Protein AF-A0A9D3TE21-F1 (afdb_monomer_lite)

InterPro domains:
  IPR040681 Cilia- and flagella-associated protein HOATZ-like [PF17664] (9-102)
  IPR040681 Cilia- and flagella-associated protein HOATZ-like [PTHR47231] (9-101)

Radius of gyration: 27.51 Å; chains: 1; bounding box: 50×55×67 Å

Structure (mmCIF, N/CA/C/O backbone):
data_AF-A0A9D3TE21-F1
#
_entry.id   AF-A0A9D3TE21-F1
#
loop_
_atom_site.group_PDB
_atom_site.id
_atom_site.type_symbol
_atom_site.label_atom_id
_atom_site.label_alt_id
_atom_site.label_comp_id
_atom_site.label_asym_id
_atom_site.label_entity_id
_atom_site.label_seq_id
_atom_site.pdbx_PDB_ins_code
_atom_site.Cartn_x
_atom_site.Cartn_y
_atom_site.Cartn_z
_atom_site.occupancy
_atom_site.B_iso_or_equiv
_atom_site.auth_seq_id
_atom_site.auth_comp_id
_atom_site.auth_asym_id
_atom_site.auth_atom_id
_atom_site.pdbx_PDB_model_num
ATOM 1 N N . MET A 1 1 ? -8.851 -40.516 1.675 1.00 35.75 1 MET A N 1
ATOM 2 C CA . MET A 1 1 ? -8.907 -39.735 0.421 1.00 35.75 1 MET A CA 1
ATOM 3 C C . MET A 1 1 ? -9.639 -38.450 0.782 1.00 35.75 1 MET A C 1
ATOM 5 O O . MET A 1 1 ? -10.654 -38.546 1.454 1.00 35.75 1 MET A O 1
ATOM 9 N N . TRP A 1 2 ? -8.995 -37.317 0.531 1.00 48.22 2 TRP A N 1
ATOM 10 C CA . TRP A 1 2 ? -8.974 -36.069 1.310 1.00 48.22 2 TRP A CA 1
ATOM 11 C C . TRP A 1 2 ? -10.321 -35.389 1.636 1.00 48.22 2 TRP A C 1
ATOM 13 O O . TRP A 1 2 ? -11.194 -35.279 0.782 1.00 48.22 2 TRP A O 1
ATOM 23 N N . GLN A 1 3 ? -10.452 -34.914 2.884 1.00 50.50 3 GLN A N 1
ATOM 24 C CA . GLN A 1 3 ? -11.575 -34.133 3.438 1.00 50.50 3 GLN A CA 1
ATOM 25 C C . GLN A 1 3 ? -11.475 -32.635 3.073 1.00 50.50 3 GLN A C 1
ATOM 27 O O . GLN A 1 3 ? -11.712 -31.774 3.906 1.00 50.50 3 GLN A O 1
ATOM 32 N N . GLU A 1 4 ? -11.142 -32.299 1.827 1.00 56.50 4 GLU A N 1
ATOM 33 C CA . GLU A 1 4 ? -10.889 -30.901 1.416 1.00 56.50 4 GLU A CA 1
ATOM 34 C C . GLU A 1 4 ? -12.130 -29.987 1.471 1.00 56.50 4 GLU A C 1
ATOM 36 O O . GLU A 1 4 ? -12.000 -28.767 1.473 1.00 56.50 4 GLU A O 1
ATOM 41 N N . GLY A 1 5 ? -13.342 -30.551 1.536 1.00 57.91 5 GLY A N 1
ATOM 42 C CA . GLY A 1 5 ? -14.582 -29.769 1.601 1.00 57.91 5 GLY A CA 1
ATOM 43 C C . GLY A 1 5 ? -14.902 -29.175 2.977 1.00 57.91 5 GLY A C 1
ATOM 44 O O . GLY A 1 5 ? -15.607 -28.177 3.041 1.00 57.91 5 GLY A O 1
ATOM 45 N N . ASN A 1 6 ? -14.391 -29.760 4.067 1.00 61.84 6 ASN A N 1
ATOM 46 C CA . ASN A 1 6 ? -14.745 -29.348 5.433 1.00 61.84 6 ASN A CA 1
ATOM 47 C C . ASN A 1 6 ? -13.859 -28.197 5.946 1.00 61.84 6 ASN A C 1
ATOM 49 O O . ASN A 1 6 ?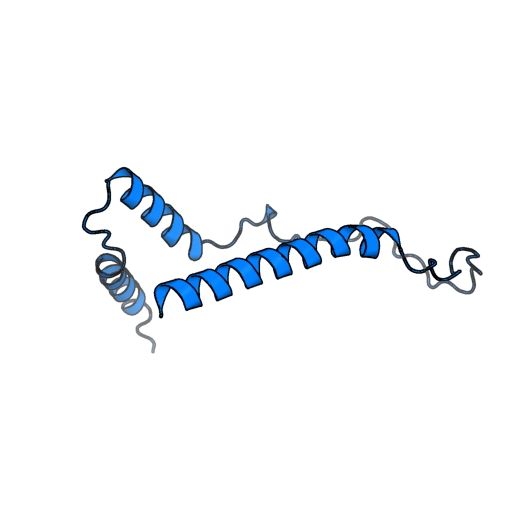 -14.312 -27.353 6.715 1.00 61.84 6 ASN A O 1
ATOM 53 N N . ASP A 1 7 ? -12.617 -28.131 5.464 1.00 64.25 7 ASP A N 1
ATOM 54 C CA . ASP A 1 7 ? -11.606 -27.187 5.949 1.00 64.25 7 ASP A CA 1
ATOM 55 C C . ASP A 1 7 ? -11.881 -25.738 5.507 1.00 64.25 7 ASP A C 1
ATOM 57 O O . ASP A 1 7 ? -11.598 -24.794 6.241 1.00 64.25 7 ASP A O 1
ATOM 61 N N . LEU A 1 8 ? -12.462 -25.534 4.318 1.00 66.56 8 LEU A N 1
ATOM 62 C CA . LEU A 1 8 ? -12.785 -24.192 3.809 1.00 66.56 8 LEU A CA 1
ATOM 63 C C . LEU A 1 8 ? -13.960 -23.549 4.552 1.00 66.56 8 LEU A C 1
ATOM 65 O O . LEU A 1 8 ? -13.975 -22.335 4.757 1.00 66.56 8 LEU A O 1
ATOM 69 N N . GLU A 1 9 ? -14.936 -24.359 4.952 1.00 73.50 9 GLU A N 1
ATOM 70 C CA . GLU A 1 9 ? -16.131 -23.899 5.660 1.00 73.50 9 GLU A CA 1
ATOM 71 C C . GLU A 1 9 ? -15.807 -23.610 7.135 1.00 73.50 9 GLU A C 1
ATOM 73 O O . GLU A 1 9 ? -16.215 -22.582 7.674 1.00 73.50 9 GLU A O 1
ATOM 78 N N . GLU A 1 10 ? -14.941 -24.425 7.747 1.00 75.38 10 GLU A N 1
ATOM 79 C CA . GLU A 1 10 ? -14.360 -24.159 9.069 1.00 75.38 10 GLU A CA 1
ATOM 80 C C . GLU A 1 10 ? -13.490 -22.889 9.076 1.00 75.38 10 GLU A C 1
ATOM 82 O O . GLU A 1 10 ? -13.575 -22.071 9.994 1.00 75.38 10 GLU A O 1
ATOM 87 N N . PHE A 1 11 ? -12.702 -22.661 8.020 1.00 72.62 11 PHE A N 1
ATOM 88 C CA . PHE A 1 11 ? -11.882 -21.455 7.883 1.00 72.62 11 PHE A CA 1
ATOM 89 C C . PHE A 1 11 ? -12.726 -20.186 7.690 1.00 72.62 11 PHE A C 1
ATOM 91 O O . PHE A 1 11 ? -12.390 -19.124 8.221 1.00 72.62 11 PHE A O 1
ATOM 98 N N . ALA A 1 12 ? -13.841 -20.279 6.959 1.00 73.31 12 ALA A N 1
ATOM 99 C CA . ALA A 1 12 ? -14.791 -19.180 6.807 1.00 73.31 12 ALA A CA 1
ATOM 100 C C . ALA A 1 12 ? -15.459 -18.813 8.144 1.00 73.31 12 ALA A C 1
ATOM 102 O O . ALA A 1 12 ? -15.550 -17.628 8.478 1.00 73.31 12 ALA A O 1
ATOM 103 N N . GLU A 1 13 ? -15.853 -19.812 8.938 1.00 77.12 13 GLU A N 1
ATOM 104 C CA . GLU A 1 13 ? -16.388 -19.594 10.286 1.00 77.12 13 GLU A CA 1
ATOM 105 C C . GLU A 1 13 ? -15.336 -19.005 11.232 1.00 77.12 13 GLU A C 1
ATOM 107 O O . GLU A 1 13 ? -15.633 -18.062 11.963 1.00 77.12 13 GLU A O 1
ATOM 112 N N . LEU A 1 14 ? -14.079 -19.455 11.174 1.00 76.50 14 LEU A N 1
ATOM 113 C CA . LEU A 1 14 ? -12.999 -18.886 11.985 1.00 76.50 14 LEU A CA 1
ATOM 114 C C . LEU A 1 14 ? -12.714 -17.415 11.629 1.00 76.50 14 LEU A C 1
ATOM 116 O O . LEU A 1 14 ? -12.544 -16.578 12.520 1.00 76.50 14 LEU A O 1
ATOM 120 N N . ASN A 1 15 ? -12.710 -17.067 10.338 1.00 71.25 15 ASN A N 1
ATOM 121 C CA . ASN A 1 15 ? -12.461 -15.697 9.874 1.00 71.25 15 ASN A CA 1
ATOM 122 C C . ASN A 1 15 ? -13.485 -14.687 10.397 1.00 71.25 15 ASN A C 1
ATOM 124 O O . ASN A 1 15 ? -13.123 -13.543 10.687 1.00 71.25 15 ASN A O 1
ATOM 128 N N . LYS A 1 16 ? -14.732 -15.121 10.603 1.00 71.75 16 LYS A N 1
ATOM 129 C CA . LYS A 1 16 ? -15.804 -14.310 11.194 1.00 71.75 16 LYS A CA 1
ATOM 130 C C . LYS A 1 16 ? -15.463 -13.805 12.599 1.00 71.75 16 LYS A C 1
ATOM 132 O O . LYS A 1 16 ? -15.953 -12.753 13.002 1.00 71.75 16 LYS A O 1
ATOM 137 N N . TYR A 1 17 ? -14.604 -14.523 13.323 1.00 75.38 17 TYR A N 1
ATOM 138 C CA . TYR A 1 17 ? -14.127 -14.145 14.654 1.00 75.38 17 TYR A CA 1
ATOM 139 C C . TYR A 1 17 ? -12.787 -13.388 14.634 1.00 75.38 17 TYR A C 1
ATOM 141 O O . TYR A 1 17 ? -12.446 -12.744 15.623 1.00 75.38 17 TYR A O 1
ATOM 149 N N . LEU A 1 18 ? -12.041 -13.420 13.523 1.00 72.56 18 LEU A N 1
ATOM 150 C CA . LEU A 1 18 ? -10.755 -12.724 13.359 1.00 72.56 18 LEU A CA 1
ATOM 151 C C . LEU A 1 18 ? -10.911 -11.274 12.876 1.00 72.56 18 LEU A C 1
ATOM 153 O O . LEU A 1 18 ? -10.120 -10.415 13.255 1.00 72.56 18 LEU A O 1
ATOM 157 N N . THR A 1 19 ? -11.934 -10.974 12.068 1.00 70.25 19 THR A N 1
ATOM 158 C CA . THR A 1 19 ? -12.193 -9.619 11.527 1.00 70.25 19 THR A CA 1
ATOM 159 C C . THR A 1 19 ? -13.253 -8.857 12.332 1.00 70.25 19 THR A C 1
ATOM 161 O O . THR A 1 19 ? -14.173 -8.250 11.788 1.00 70.25 19 THR A O 1
ATOM 164 N N . VAL A 1 20 ? -13.135 -8.882 13.661 1.00 75.44 20 VAL A N 1
ATOM 165 C CA . VAL A 1 20 ? -14.056 -8.169 14.560 1.00 75.44 20 VAL A CA 1
ATOM 166 C C . VAL A 1 20 ? -13.466 -6.810 14.945 1.00 75.44 20 VAL A C 1
ATOM 168 O O . VAL A 1 20 ? -12.546 -6.719 15.752 1.00 75.44 20 VAL A O 1
ATOM 171 N N . PHE A 1 21 ? -14.024 -5.735 14.386 1.00 79.31 21 PHE A N 1
ATOM 172 C CA . PHE A 1 21 ? -13.609 -4.351 14.652 1.00 79.31 21 PHE A CA 1
ATOM 173 C C . PHE A 1 21 ? -14.463 -3.717 15.761 1.00 79.31 21 PHE A C 1
ATOM 175 O O . PHE A 1 21 ? -15.327 -2.875 15.514 1.00 79.31 21 PHE A O 1
ATOM 182 N N . SER A 1 22 ? -14.262 -4.154 17.008 1.00 82.44 22 SER A N 1
ATOM 183 C CA . SER A 1 22 ? -14.992 -3.608 18.159 1.00 82.44 22 SER A CA 1
ATOM 184 C C . SER A 1 22 ? -14.550 -2.175 18.477 1.00 82.44 22 SER A C 1
ATOM 186 O O . SER A 1 22 ? -13.364 -1.932 18.688 1.00 82.44 22 SER A O 1
ATOM 188 N N . GLY A 1 23 ? -15.503 -1.244 18.574 1.00 87.44 23 GLY A N 1
ATOM 189 C CA . GLY A 1 23 ? -15.235 0.165 18.901 1.00 87.44 23 GLY A CA 1
ATOM 190 C C . GLY A 1 23 ? -14.957 1.069 17.695 1.00 87.44 23 GLY A C 1
ATOM 191 O O . GLY A 1 23 ? -14.812 2.276 17.875 1.00 87.44 23 GLY A O 1
ATOM 192 N N . SER A 1 24 ? -14.923 0.516 16.480 1.00 90.06 24 SER A N 1
ATOM 193 C CA . SER A 1 24 ? -14.833 1.280 15.231 1.00 90.06 24 SER A CA 1
ATOM 194 C C . SER A 1 24 ? -16.209 1.748 14.745 1.00 90.06 24 SER A C 1
ATOM 196 O O . SER A 1 24 ? -17.240 1.172 15.105 1.00 90.06 24 SER A O 1
ATOM 198 N N . SER A 1 25 ? -16.235 2.793 13.912 1.00 94.19 25 SER A N 1
ATOM 199 C CA . SER A 1 25 ? -17.469 3.239 13.260 1.00 94.19 25 SER A CA 1
ATOM 200 C C . SER A 1 25 ? -17.931 2.227 12.205 1.00 94.19 25 SER A C 1
ATOM 202 O O . SER A 1 25 ? -17.124 1.478 11.653 1.00 94.19 25 SER A O 1
ATOM 204 N N . GLN A 1 26 ? -19.227 2.217 11.879 1.00 90.06 26 GLN A N 1
ATOM 205 C CA . GLN A 1 26 ? -19.770 1.317 10.852 1.00 90.06 26 GLN A CA 1
ATOM 206 C C . GLN A 1 26 ? -19.103 1.520 9.479 1.00 90.06 26 GLN A C 1
ATOM 208 O O . GLN A 1 26 ? -18.945 0.563 8.717 1.00 90.06 26 GLN A O 1
ATOM 213 N N . GLU A 1 27 ? -18.698 2.754 9.179 1.00 93.75 27 GLU A N 1
ATOM 214 C CA . GLU A 1 27 ? -17.976 3.115 7.959 1.00 93.75 27 GLU A CA 1
ATOM 215 C C . GLU A 1 27 ? -16.599 2.441 7.934 1.00 93.75 27 GLU A C 1
ATOM 217 O O . GLU A 1 27 ? -16.284 1.729 6.980 1.00 93.75 27 GLU A O 1
ATOM 222 N N . ASP A 1 28 ? -15.830 2.541 9.019 1.00 92.44 28 ASP A N 1
ATOM 223 C CA . ASP A 1 28 ? -14.505 1.918 9.131 1.00 92.44 28 ASP A CA 1
ATOM 224 C C . ASP A 1 28 ? -14.569 0.393 9.025 1.00 92.44 28 ASP A C 1
ATOM 226 O O . ASP A 1 28 ? -13.752 -0.218 8.331 1.00 92.44 28 ASP A O 1
ATOM 230 N N . VAL A 1 29 ? -15.570 -0.232 9.659 1.00 89.69 29 VAL A N 1
ATOM 231 C CA . VAL A 1 29 ? -15.793 -1.683 9.550 1.00 89.69 29 VAL A CA 1
ATOM 232 C C . VAL A 1 29 ? -16.038 -2.080 8.095 1.00 89.69 29 VAL A C 1
ATOM 234 O O . VAL A 1 29 ? -15.485 -3.076 7.623 1.00 89.69 29 VAL A O 1
ATOM 237 N N . SER A 1 30 ? -16.831 -1.296 7.359 1.00 86.88 30 SER A N 1
ATOM 238 C CA . SER A 1 30 ? -17.111 -1.572 5.949 1.00 86.88 30 SER A CA 1
ATOM 239 C C . SER A 1 30 ? -15.853 -1.471 5.080 1.00 86.88 30 SER A C 1
ATOM 241 O O . SER A 1 30 ? -15.592 -2.372 4.278 1.00 86.88 30 SER A O 1
ATOM 243 N N . TYR A 1 31 ? -15.015 -0.452 5.297 1.00 90.38 31 TYR A N 1
ATOM 244 C CA . TYR A 1 31 ? -13.760 -0.284 4.566 1.00 90.38 31 TYR A CA 1
ATOM 245 C C . TYR A 1 31 ? -12.768 -1.400 4.863 1.00 90.38 31 TYR A C 1
ATOM 247 O O . TYR A 1 31 ? -12.209 -1.988 3.937 1.00 90.38 31 TYR A O 1
ATOM 255 N N . ALA A 1 32 ? -12.575 -1.730 6.140 1.00 88.06 32 ALA A N 1
ATOM 256 C CA . ALA A 1 32 ? -11.662 -2.786 6.545 1.00 88.06 32 ALA A CA 1
ATOM 257 C C . ALA A 1 32 ? -12.098 -4.146 5.982 1.00 88.06 32 ALA A C 1
ATOM 259 O O . ALA A 1 32 ? -11.266 -4.899 5.485 1.00 88.06 32 ALA A O 1
ATOM 260 N N . THR A 1 33 ? -13.403 -4.430 5.975 1.00 84.00 33 THR A N 1
ATOM 261 C CA . THR A 1 33 ? -13.956 -5.655 5.380 1.00 84.00 33 THR A CA 1
ATOM 262 C C . THR A 1 33 ? -13.638 -5.744 3.886 1.00 84.00 33 THR A C 1
ATOM 264 O O . THR A 1 33 ? -13.117 -6.757 3.425 1.00 84.00 33 THR A O 1
ATOM 267 N N . VAL A 1 34 ? -13.899 -4.681 3.118 1.00 84.31 34 VAL A N 1
ATOM 268 C CA . VAL A 1 34 ? -13.593 -4.641 1.676 1.00 84.31 34 VAL A CA 1
ATOM 269 C C . VAL A 1 34 ? -12.090 -4.780 1.425 1.00 84.31 34 VAL A C 1
ATOM 271 O O . VAL A 1 34 ? -11.683 -5.544 0.550 1.00 84.31 34 VAL A O 1
ATOM 274 N N . PHE A 1 35 ? -11.264 -4.089 2.212 1.00 86.06 35 PHE A N 1
ATOM 275 C CA . PHE A 1 35 ? -9.809 -4.153 2.113 1.00 86.06 35 PHE A CA 1
ATOM 276 C C . PHE A 1 35 ? -9.279 -5.568 2.362 1.00 86.06 35 PHE A C 1
ATOM 278 O O . PHE A 1 35 ? -8.570 -6.113 1.517 1.00 86.06 35 PHE A O 1
ATOM 285 N N . TRP A 1 36 ? -9.650 -6.199 3.476 1.00 83.88 36 TRP A N 1
ATOM 286 C CA . TRP A 1 36 ? -9.163 -7.537 3.813 1.00 83.88 36 TRP A CA 1
ATOM 287 C C . TRP A 1 36 ? -9.683 -8.602 2.852 1.00 83.88 36 TRP A C 1
ATOM 289 O O . TRP A 1 36 ? -8.925 -9.488 2.467 1.00 83.88 36 TRP A O 1
ATOM 299 N N . ASN A 1 37 ? -10.917 -8.466 2.363 1.00 78.81 37 ASN A N 1
ATOM 300 C CA . ASN A 1 37 ? -11.435 -9.339 1.310 1.00 78.81 37 ASN A CA 1
ATOM 301 C C . ASN A 1 37 ? -10.684 -9.165 -0.017 1.00 78.81 37 ASN A C 1
ATOM 303 O O . ASN A 1 37 ? -10.607 -10.107 -0.800 1.00 78.81 37 ASN A O 1
ATOM 307 N N . SER A 1 38 ? -10.103 -7.990 -0.277 1.00 81.94 38 SER A N 1
ATOM 308 C CA . SER A 1 38 ? -9.325 -7.756 -1.496 1.00 81.94 38 SER A CA 1
ATOM 309 C C . SER A 1 38 ? -7.955 -8.440 -1.498 1.00 81.94 38 SER A C 1
ATOM 311 O O . SER A 1 38 ? -7.406 -8.672 -2.571 1.00 81.94 38 SER A O 1
ATOM 313 N N . VAL A 1 39 ? -7.414 -8.821 -0.332 1.00 76.56 39 VAL A N 1
ATOM 314 C CA . VAL A 1 39 ? -6.059 -9.397 -0.225 1.00 76.56 39 VAL A CA 1
ATOM 315 C C . VAL A 1 39 ? -5.943 -10.775 -0.884 1.00 76.56 39 VAL A C 1
ATOM 317 O O . VAL A 1 39 ? -4.865 -11.163 -1.328 1.00 76.56 39 VAL A O 1
ATOM 320 N N . THR A 1 40 ? -7.051 -11.517 -0.951 1.00 70.12 40 THR A N 1
ATOM 321 C CA . THR A 1 40 ? -7.127 -12.842 -1.582 1.00 70.12 40 THR A CA 1
ATOM 322 C C . THR A 1 40 ? -7.590 -12.773 -3.034 1.00 70.12 40 THR A C 1
ATOM 324 O O . THR A 1 40 ? -7.513 -13.775 -3.750 1.00 70.12 40 THR A O 1
ATOM 327 N N . LEU A 1 41 ? -8.047 -11.605 -3.499 1.00 70.62 41 LEU A N 1
ATOM 328 C CA . LEU A 1 41 ? -8.399 -11.416 -4.897 1.00 70.62 41 LEU A CA 1
ATOM 329 C C . LEU A 1 41 ? -7.121 -11.459 -5.725 1.00 70.62 41 LEU A C 1
ATOM 331 O O . LEU A 1 41 ? -6.149 -10.752 -5.455 1.00 70.62 41 LEU A O 1
ATOM 335 N N . GLN A 1 42 ? -7.127 -12.284 -6.771 1.00 67.25 42 GLN A N 1
ATOM 336 C CA . GLN A 1 42 ? -6.056 -12.200 -7.747 1.00 67.25 42 GLN A CA 1
ATOM 337 C C . GLN A 1 42 ? -6.047 -10.790 -8.346 1.00 67.25 42 GLN A C 1
ATOM 339 O O . GLN A 1 42 ? -7.119 -10.274 -8.686 1.00 67.25 42 GLN A O 1
ATOM 344 N N . PRO A 1 43 ? -4.863 -10.172 -8.513 1.00 71.56 43 PRO A N 1
ATOM 345 C CA . PRO A 1 43 ? -4.773 -8.904 -9.211 1.00 71.56 43 PRO A CA 1
ATOM 346 C C . PRO A 1 43 ? -5.455 -9.040 -10.584 1.00 71.56 43 PRO A C 1
ATOM 348 O O . PRO A 1 43 ? -5.280 -10.078 -11.245 1.00 71.56 43 PRO A O 1
ATOM 351 N N . PRO A 1 44 ? -6.247 -8.033 -11.008 1.00 70.62 44 PRO A N 1
ATOM 352 C CA . PRO A 1 44 ? -6.915 -8.048 -12.302 1.00 70.62 44 PRO A CA 1
ATOM 353 C C . PRO A 1 44 ? -5.956 -8.441 -13.428 1.00 70.62 44 PRO A C 1
ATOM 355 O O . PRO A 1 44 ? -4.778 -8.093 -13.407 1.00 70.62 44 PRO A O 1
ATOM 358 N N . LEU A 1 45 ? -6.451 -9.153 -14.445 1.00 61.53 45 LEU A N 1
ATOM 359 C CA . LEU A 1 45 ? -5.617 -9.599 -15.574 1.00 61.53 45 LEU A CA 1
ATOM 360 C C . LEU A 1 45 ? -4.864 -8.436 -16.242 1.00 61.53 45 LEU A C 1
ATOM 362 O O . LEU A 1 45 ? -3.759 -8.622 -16.739 1.00 61.53 45 LEU A O 1
ATOM 366 N N . GLU A 1 46 ? -5.462 -7.248 -16.206 1.00 62.59 46 GLU A N 1
ATOM 367 C CA . GLU A 1 46 ? -4.948 -5.999 -16.769 1.00 62.59 46 GLU A CA 1
ATOM 368 C C . GLU A 1 46 ? -3.810 -5.369 -15.951 1.00 62.59 46 GLU A C 1
ATOM 370 O O . GLU A 1 46 ? -3.028 -4.599 -16.498 1.00 62.59 46 GLU A O 1
ATOM 375 N N . SER A 1 47 ? -3.674 -5.702 -14.662 1.00 68.12 47 SER A N 1
ATOM 376 C CA . SER A 1 47 ? -2.551 -5.257 -13.823 1.00 68.12 47 SER A CA 1
ATOM 377 C C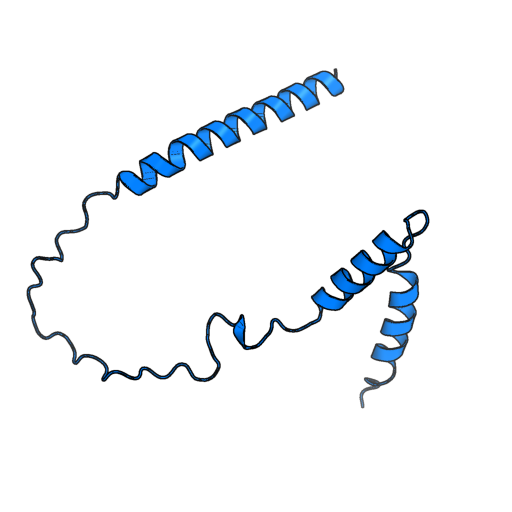 . SER A 1 47 ? -1.379 -6.240 -13.826 1.00 68.12 47 SER A C 1
ATOM 379 O O . SER A 1 47 ? -0.368 -6.019 -13.153 1.00 68.12 47 SER A O 1
ATOM 381 N N . ARG A 1 48 ? -1.470 -7.324 -14.606 1.00 67.88 48 ARG A N 1
ATOM 382 C CA . ARG A 1 48 ? -0.346 -8.233 -14.826 1.00 67.88 48 ARG A CA 1
ATOM 383 C C . ARG A 1 48 ? 0.689 -7.518 -15.695 1.00 67.88 48 ARG A C 1
ATOM 385 O O . ARG A 1 48 ? 0.424 -7.199 -16.847 1.00 67.88 48 ARG A O 1
ATOM 392 N N . LEU A 1 49 ? 1.898 -7.331 -15.157 1.00 62.38 49 LEU A N 1
ATOM 393 C CA . LEU A 1 49 ? 3.062 -6.778 -15.876 1.00 62.38 49 LEU A CA 1
ATOM 394 C C . LEU A 1 49 ? 3.431 -7.567 -17.146 1.00 62.38 49 LEU A C 1
ATOM 396 O O . LEU A 1 49 ? 4.180 -7.083 -17.990 1.00 62.38 49 LEU A O 1
ATOM 400 N N . VAL A 1 50 ? 2.907 -8.785 -17.273 1.00 62.62 50 VAL A N 1
ATOM 401 C CA . VAL A 1 50 ? 3.037 -9.648 -18.439 1.00 62.62 50 VAL A CA 1
ATOM 402 C C . VAL A 1 50 ? 1.628 -10.119 -18.795 1.00 62.62 50 VAL A C 1
ATOM 404 O O . VAL A 1 50 ? 1.049 -10.946 -18.087 1.00 62.62 50 VAL A O 1
ATOM 407 N N . SER A 1 51 ? 1.044 -9.571 -19.862 1.00 62.81 51 SER A N 1
ATOM 408 C CA . S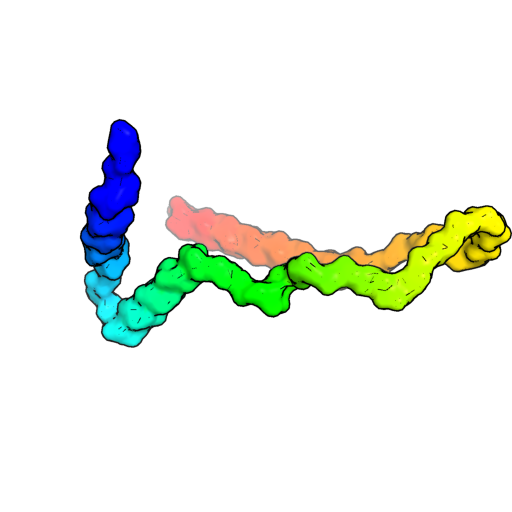ER A 1 51 ? -0.197 -10.099 -20.434 1.00 62.81 51 SER A CA 1
ATOM 409 C C . SER A 1 51 ? -0.003 -11.576 -20.791 1.00 62.81 51 SER A C 1
ATOM 411 O O . SER A 1 51 ? 1.082 -11.983 -21.203 1.00 62.81 51 SER A O 1
ATOM 413 N N . ALA A 1 52 ? -1.054 -12.388 -20.663 1.00 62.59 52 ALA A N 1
ATOM 414 C CA . ALA A 1 52 ? -0.974 -13.826 -20.944 1.00 62.59 52 ALA A CA 1
ATOM 415 C C . ALA A 1 52 ? -0.544 -14.154 -22.392 1.00 62.59 52 ALA A C 1
ATOM 417 O O . ALA A 1 52 ? -0.039 -15.243 -22.642 1.00 62.59 52 ALA A O 1
ATOM 418 N N . ASP A 1 53 ? -0.708 -13.211 -23.325 1.00 65.94 53 ASP A N 1
ATOM 419 C CA . ASP A 1 53 ? -0.277 -13.320 -24.720 1.00 65.94 53 ASP A CA 1
ATOM 420 C C . ASP A 1 53 ? 0.477 -12.049 -25.148 1.00 65.94 53 ASP A C 1
ATOM 422 O O . ASP A 1 53 ? -0.022 -11.206 -25.896 1.00 65.94 53 ASP A O 1
ATOM 426 N N . ILE A 1 54 ? 1.683 -11.855 -24.606 1.00 69.56 54 ILE A N 1
ATOM 427 C CA . ILE A 1 54 ? 2.630 -10.897 -25.188 1.00 69.56 54 ILE A CA 1
ATOM 428 C C . ILE A 1 54 ? 3.378 -11.613 -26.308 1.00 69.56 54 ILE A C 1
ATOM 430 O O . ILE A 1 54 ? 4.402 -12.260 -26.089 1.00 69.56 54 ILE A O 1
ATOM 434 N N . SER A 1 55 ? 2.878 -11.463 -27.529 1.00 73.38 55 SER A N 1
ATOM 435 C CA . SER A 1 55 ? 3.618 -11.809 -28.736 1.00 73.38 55 SER A CA 1
ATOM 436 C C . SER A 1 55 ? 4.301 -10.569 -29.320 1.00 73.38 55 SER A C 1
ATOM 438 O O . SER A 1 55 ? 3.733 -9.476 -29.415 1.00 73.38 55 SER A O 1
ATOM 440 N N . GLN A 1 56 ? 5.564 -10.722 -29.721 1.00 76.00 56 GLN A N 1
ATOM 441 C CA . GLN A 1 56 ? 6.296 -9.665 -30.408 1.00 76.00 56 GLN A CA 1
ATOM 442 C C . GLN A 1 56 ? 5.683 -9.458 -31.803 1.00 76.00 56 GLN A C 1
ATOM 444 O O . GLN A 1 56 ? 5.913 -10.248 -32.715 1.00 76.00 56 GLN A O 1
ATOM 449 N N . ARG A 1 57 ? 4.909 -8.380 -31.992 1.00 79.25 57 ARG A N 1
ATOM 450 C CA . ARG A 1 57 ? 4.286 -8.050 -33.294 1.00 79.25 57 ARG A CA 1
ATOM 451 C C . ARG A 1 57 ? 5.303 -7.801 -34.412 1.00 79.25 57 ARG A C 1
ATOM 453 O O . ARG A 1 57 ? 4.984 -7.956 -35.587 1.00 79.25 57 ARG A O 1
ATOM 460 N N . LEU A 1 58 ? 6.512 -7.376 -34.055 1.00 77.25 58 LEU A N 1
ATOM 461 C CA . LEU A 1 58 ? 7.578 -7.074 -35.005 1.00 77.25 58 LEU A CA 1
ATOM 462 C C . LEU A 1 58 ? 8.501 -8.274 -35.184 1.00 77.25 58 LEU A C 1
ATOM 464 O O . LEU A 1 58 ? 8.805 -8.986 -34.231 1.00 77.25 58 LEU A O 1
ATOM 468 N N . LYS A 1 59 ? 9.009 -8.466 -36.403 1.00 79.38 59 LYS A N 1
ATOM 469 C CA . LYS A 1 59 ? 10.029 -9.485 -36.678 1.00 79.38 59 LYS A CA 1
ATOM 470 C C . LYS A 1 59 ? 11.225 -9.276 -35.743 1.00 79.38 59 LYS A C 1
ATOM 472 O O . LYS A 1 59 ? 11.744 -8.166 -35.656 1.00 79.38 59 LYS A O 1
ATOM 477 N N . VAL A 1 60 ? 11.652 -10.340 -35.061 1.00 76.44 60 VAL A N 1
ATOM 478 C CA . VAL A 1 60 ? 12.888 -10.354 -34.266 1.00 76.44 60 VAL A CA 1
ATOM 479 C C . VAL A 1 60 ? 14.043 -9.937 -35.175 1.00 76.44 60 VAL A C 1
ATOM 481 O O . VAL A 1 60 ? 14.206 -10.492 -36.266 1.00 76.44 60 VAL A O 1
ATOM 484 N N . ALA A 1 61 ? 14.800 -8.915 -34.766 1.00 75.50 61 ALA A N 1
ATOM 485 C CA . ALA A 1 61 ? 15.942 -8.443 -35.536 1.00 75.50 61 ALA A CA 1
ATOM 486 C C . ALA A 1 61 ? 16.943 -9.592 -35.722 1.00 75.50 61 ALA A C 1
ATOM 488 O O . ALA A 1 61 ? 17.229 -10.345 -34.791 1.00 75.50 61 ALA A O 1
ATOM 489 N N . LYS A 1 62 ? 17.460 -9.748 -36.944 1.00 76.44 62 LYS A N 1
ATOM 490 C CA . LYS A 1 62 ? 18.514 -10.730 -37.216 1.00 76.44 62 LYS A CA 1
ATOM 491 C C . LYS A 1 62 ? 19.773 -10.341 -36.441 1.00 76.44 62 LYS A C 1
ATOM 493 O O . LYS A 1 62 ? 20.022 -9.154 -36.241 1.00 76.44 62 LYS A O 1
ATOM 498 N N . ASN A 1 63 ? 20.539 -11.355 -36.030 1.00 64.88 63 ASN A N 1
ATOM 499 C CA . ASN A 1 63 ? 21.802 -11.209 -35.307 1.00 64.88 63 ASN A CA 1
ATOM 500 C C . ASN A 1 63 ? 22.645 -10.080 -35.935 1.00 64.88 63 ASN A C 1
ATOM 502 O O . ASN A 1 63 ? 22.858 -10.124 -37.154 1.00 64.88 63 ASN A O 1
ATOM 506 N N . PRO A 1 64 ? 23.080 -9.072 -35.156 1.00 58.62 64 PRO A N 1
ATOM 507 C CA . PRO A 1 64 ? 23.893 -7.989 -35.672 1.00 58.62 64 PRO A CA 1
ATOM 508 C C . PRO A 1 64 ? 25.276 -8.540 -36.008 1.00 58.62 64 PRO A C 1
ATOM 510 O O . PRO A 1 64 ? 26.218 -8.455 -35.225 1.00 58.62 64 PRO A O 1
ATOM 513 N N . GLN A 1 65 ? 25.428 -9.090 -37.211 1.00 60.97 65 GLN A N 1
ATOM 514 C CA . GLN A 1 65 ? 26.742 -9.140 -37.821 1.00 60.97 65 GLN A CA 1
ATOM 515 C C . GLN A 1 65 ? 27.122 -7.705 -38.175 1.00 60.97 65 GLN A C 1
ATOM 517 O O . GLN A 1 65 ? 26.802 -7.187 -39.239 1.00 60.97 65 GLN A O 1
ATOM 522 N N . HIS A 1 66 ? 27.791 -7.077 -37.211 1.00 56.16 66 HIS A N 1
ATOM 523 C CA . HIS A 1 66 ? 28.680 -5.948 -37.412 1.00 56.16 66 HIS A CA 1
ATOM 524 C C . HIS A 1 66 ? 28.009 -4.653 -37.910 1.00 56.16 66 HIS A C 1
ATOM 526 O O . HIS A 1 66 ? 28.367 -4.102 -38.949 1.00 56.16 66 HIS A O 1
ATOM 532 N N . CYS A 1 67 ? 27.099 -4.089 -37.115 1.00 49.22 67 CYS A N 1
ATOM 533 C CA . CYS A 1 67 ? 26.901 -2.640 -37.119 1.00 49.22 67 CYS A CA 1
ATOM 534 C C . CYS A 1 67 ? 27.749 -2.031 -35.994 1.00 49.22 67 CYS A C 1
ATOM 536 O O . CYS A 1 67 ? 27.445 -2.173 -34.812 1.00 49.22 67 CYS A O 1
ATOM 538 N N . MET A 1 68 ? 28.849 -1.377 -36.375 1.00 57.50 68 MET A N 1
ATOM 539 C CA . MET A 1 68 ? 29.580 -0.454 -35.505 1.00 57.50 68 MET A CA 1
ATOM 540 C C . MET A 1 68 ? 28.637 0.713 -35.191 1.00 57.50 68 MET A C 1
ATOM 542 O O . MET A 1 68 ? 28.576 1.697 -35.926 1.00 57.50 68 MET A O 1
ATOM 546 N N . ASN A 1 69 ? 27.819 0.568 -34.152 1.00 52.81 69 ASN A N 1
ATOM 547 C CA . ASN A 1 69 ? 26.965 1.645 -33.680 1.00 52.81 69 ASN A CA 1
ATOM 548 C C . ASN A 1 69 ? 27.850 2.614 -32.887 1.00 52.81 69 ASN A C 1
ATOM 550 O O . ASN A 1 69 ? 28.266 2.297 -31.776 1.00 52.81 69 ASN A O 1
ATOM 554 N N . ILE A 1 70 ? 28.104 3.801 -33.445 1.00 57.00 70 ILE A N 1
ATOM 555 C CA . ILE A 1 70 ? 28.808 4.920 -32.781 1.00 57.00 70 ILE A CA 1
ATOM 556 C C . ILE A 1 70 ? 28.116 5.316 -31.455 1.00 57.00 70 ILE A C 1
ATOM 558 O O . ILE A 1 70 ? 28.727 5.897 -30.574 1.00 57.00 70 ILE 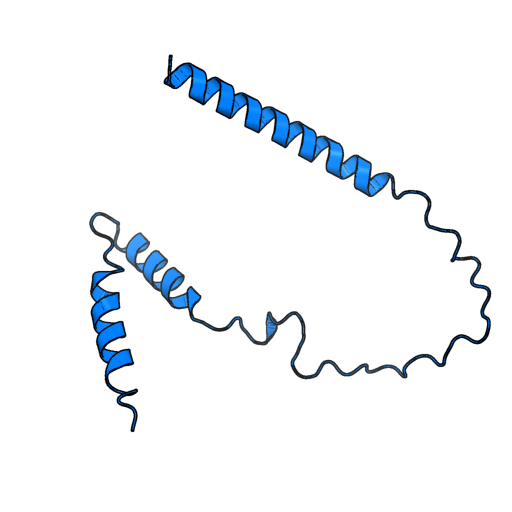A O 1
ATOM 562 N N . ALA A 1 71 ? 26.850 4.927 -31.264 1.00 52.06 71 ALA A N 1
ATOM 563 C CA . ALA A 1 71 ? 26.088 5.137 -30.033 1.00 52.06 71 ALA A CA 1
ATOM 564 C C . ALA A 1 71 ? 26.446 4.188 -28.866 1.00 52.06 71 ALA A C 1
ATOM 566 O O . ALA A 1 71 ? 25.850 4.307 -27.802 1.00 52.06 71 ALA A O 1
ATOM 567 N N . CYS A 1 72 ? 27.381 3.245 -29.045 1.00 46.91 72 CYS A N 1
ATOM 568 C CA . CYS A 1 72 ? 27.960 2.457 -27.948 1.00 46.91 72 CYS A CA 1
ATOM 569 C C . CYS A 1 72 ? 29.194 3.154 -27.346 1.00 46.91 72 CYS A C 1
ATOM 571 O O . CYS A 1 72 ? 30.135 2.506 -26.896 1.00 46.91 72 CYS A O 1
ATOM 573 N N . GLU A 1 73 ? 29.229 4.484 -27.354 1.00 54.06 73 GLU A N 1
ATOM 574 C CA . GLU A 1 73 ? 29.972 5.176 -26.312 1.00 54.06 73 GLU A CA 1
ATOM 575 C C . GLU A 1 73 ? 29.140 4.998 -25.046 1.00 54.06 73 GLU A C 1
ATOM 577 O O . GLU A 1 73 ? 27.961 5.356 -25.020 1.00 54.06 73 GLU A O 1
ATOM 582 N N . SER A 1 74 ? 29.714 4.337 -24.036 1.00 58.06 74 SER A N 1
ATOM 583 C CA . SER A 1 74 ? 29.087 4.186 -22.723 1.00 58.06 74 SER A CA 1
ATOM 584 C C . SER A 1 74 ? 28.439 5.517 -22.347 1.00 58.06 74 SER A C 1
ATOM 586 O O . SER A 1 74 ? 29.155 6.526 -22.413 1.00 58.06 74 SER A O 1
ATOM 588 N N . PRO A 1 75 ? 27.140 5.569 -21.992 1.00 54.34 75 PRO A N 1
ATOM 589 C CA . PRO A 1 75 ? 26.579 6.825 -21.536 1.00 54.34 75 PRO A CA 1
ATOM 590 C C . PRO A 1 75 ? 27.486 7.303 -20.405 1.00 54.34 75 PRO A C 1
ATOM 592 O O . PRO A 1 75 ? 27.807 6.534 -19.493 1.00 54.34 75 PRO A O 1
ATOM 595 N N . ALA A 1 76 ? 27.980 8.538 -20.529 1.00 65.19 76 ALA A N 1
ATOM 596 C CA . ALA A 1 76 ? 28.639 9.221 -19.428 1.00 65.19 76 ALA A CA 1
ATOM 597 C C . ALA A 1 76 ? 27.800 8.987 -18.158 1.00 65.19 76 ALA A C 1
ATOM 599 O O . ALA A 1 76 ? 26.573 8.896 -18.290 1.00 65.19 76 ALA A O 1
ATOM 600 N N . PRO A 1 77 ? 28.422 8.837 -16.969 1.00 61.28 77 PRO A N 1
ATOM 601 C CA . PRO A 1 77 ? 27.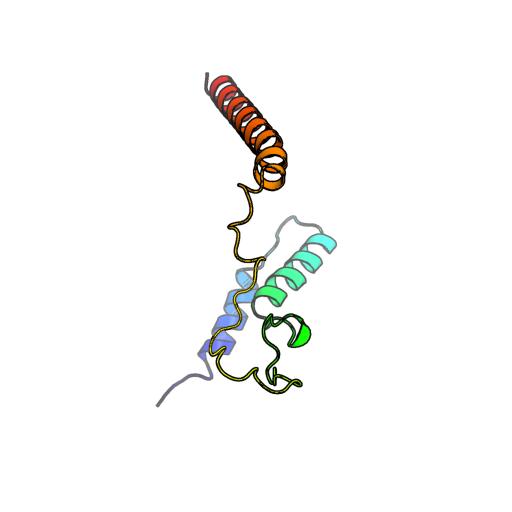682 8.588 -15.733 1.00 61.28 77 PRO A CA 1
ATOM 602 C C . PRO A 1 77 ? 26.481 9.531 -15.696 1.00 61.28 77 PRO A C 1
ATOM 604 O O . PRO A 1 77 ? 26.664 10.737 -15.855 1.00 61.28 77 PRO A O 1
ATOM 607 N N . ASP A 1 78 ? 25.268 8.975 -15.626 1.00 61.88 78 ASP A N 1
ATOM 608 C CA . ASP A 1 78 ? 24.029 9.747 -15.713 1.00 61.88 78 ASP A CA 1
ATOM 609 C C . ASP A 1 78 ? 23.898 10.592 -14.442 1.00 61.88 78 ASP A C 1
ATOM 611 O O . ASP A 1 78 ? 23.246 10.214 -13.466 1.00 61.88 78 ASP A O 1
ATOM 615 N N . THR A 1 79 ? 24.593 11.732 -14.434 1.00 62.31 79 THR A N 1
ATOM 616 C CA . THR A 1 79 ? 24.698 12.647 -13.295 1.00 62.31 79 THR A CA 1
ATOM 617 C C . THR A 1 79 ? 23.331 13.154 -12.862 1.00 62.31 79 THR A C 1
ATOM 619 O O . THR A 1 79 ? 23.150 13.500 -11.699 1.00 62.31 79 THR A O 1
ATOM 622 N N . ARG A 1 80 ? 22.337 13.134 -13.760 1.00 60.97 80 ARG A N 1
ATOM 623 C CA . ARG A 1 80 ? 20.976 13.576 -13.451 1.00 60.97 80 ARG A CA 1
ATOM 624 C C . ARG A 1 80 ? 20.263 12.629 -12.494 1.00 60.97 80 ARG A C 1
ATOM 626 O O . ARG A 1 80 ? 19.478 13.089 -11.668 1.00 60.97 80 ARG A O 1
ATOM 633 N N . CYS A 1 81 ? 20.531 11.327 -12.575 1.00 62.59 81 CYS A N 1
ATOM 634 C CA . CYS A 1 81 ? 19.947 10.357 -11.651 1.00 62.59 81 CYS A CA 1
ATOM 635 C C . CYS A 1 81 ? 20.523 10.552 -10.237 1.00 62.59 81 CYS A C 1
ATOM 637 O O . CYS A 1 81 ? 19.773 10.680 -9.272 1.00 62.59 81 CYS A O 1
ATOM 639 N N . GLU A 1 82 ? 21.844 10.715 -10.127 1.00 65.38 82 GLU A N 1
ATOM 640 C CA . GLU A 1 82 ? 22.545 10.978 -8.862 1.00 65.38 82 GLU A CA 1
ATOM 641 C C . GLU A 1 82 ? 22.089 12.298 -8.206 1.00 65.38 82 GLU A C 1
ATOM 643 O O . GLU A 1 82 ? 21.753 12.325 -7.020 1.00 65.38 82 GLU A O 1
ATOM 648 N N . GLU A 1 83 ? 21.992 13.381 -8.985 1.00 73.75 83 GLU A N 1
ATOM 649 C CA . GLU A 1 83 ? 21.556 14.705 -8.514 1.00 73.75 83 GLU A CA 1
ATOM 650 C C . GLU A 1 83 ? 20.134 14.697 -7.941 1.00 73.75 83 GLU A C 1
ATOM 652 O O . GLU A 1 83 ? 19.862 15.388 -6.960 1.00 73.75 83 GLU A O 1
ATOM 657 N N . THR A 1 84 ? 19.222 13.901 -8.509 1.00 76.62 84 THR A N 1
ATOM 658 C CA . THR A 1 84 ? 17.843 13.803 -7.995 1.00 76.62 84 THR A CA 1
ATOM 659 C C . THR A 1 84 ? 17.727 12.961 -6.722 1.00 76.62 84 THR A C 1
ATOM 661 O O . THR A 1 84 ? 16.851 13.221 -5.894 1.00 76.62 84 THR A O 1
ATOM 664 N N . LEU A 1 85 ? 18.618 11.986 -6.523 1.00 83.06 85 LEU A N 1
ATOM 665 C CA . LEU A 1 85 ? 18.586 11.073 -5.376 1.00 83.06 85 LEU A CA 1
ATOM 666 C C . LEU A 1 85 ? 19.247 11.665 -4.124 1.00 83.06 85 LEU A C 1
ATOM 668 O O . LEU A 1 85 ? 18.785 11.412 -3.007 1.00 83.06 85 LEU A O 1
ATOM 672 N N . GLN A 1 86 ? 20.279 12.498 -4.287 1.00 88.12 86 GLN A N 1
ATOM 673 C CA . GLN A 1 86 ? 20.961 13.159 -3.169 1.00 88.12 86 GLN A CA 1
ATOM 674 C C . GLN A 1 86 ? 20.040 13.955 -2.221 1.00 88.12 86 GLN A C 1
ATOM 676 O O . GLN A 1 86 ? 20.126 13.737 -1.006 1.00 88.12 86 GLN A O 1
ATOM 681 N N . PRO A 1 87 ? 19.143 14.845 -2.693 1.00 91.31 87 PRO A N 1
ATOM 682 C CA . PRO A 1 87 ? 18.282 15.615 -1.797 1.00 91.31 87 PRO A CA 1
ATOM 683 C C . PRO A 1 87 ? 17.285 14.729 -1.038 1.00 91.31 87 PRO A C 1
ATOM 685 O O . PRO A 1 87 ? 17.030 14.968 0.145 1.00 91.31 87 PRO A O 1
ATOM 688 N N . ALA A 1 88 ? 16.754 13.682 -1.678 1.00 91.06 88 ALA A N 1
ATOM 689 C CA . ALA A 1 88 ? 15.851 12.730 -1.032 1.00 91.06 88 ALA A CA 1
ATOM 690 C C . ALA A 1 88 ? 16.563 11.947 0.084 1.00 91.06 88 ALA A C 1
ATOM 692 O O . ALA A 1 88 ? 16.039 11.837 1.196 1.00 91.06 88 ALA A O 1
ATOM 693 N N . TYR A 1 89 ? 17.788 11.482 -0.178 1.00 93.44 89 TYR A N 1
ATOM 694 C CA . TYR A 1 89 ? 18.617 10.784 0.804 1.00 93.44 89 TYR A CA 1
ATOM 695 C C . TYR A 1 89 ? 18.953 11.666 2.014 1.00 93.44 89 TYR A C 1
ATOM 697 O O . TYR A 1 89 ? 18.831 11.238 3.165 1.00 93.44 89 TYR A O 1
ATOM 705 N N . LEU A 1 90 ? 19.321 12.927 1.777 1.00 96.06 90 LEU A N 1
ATOM 706 C CA . LEU A 1 90 ? 19.651 13.860 2.853 1.00 96.06 90 LEU A CA 1
ATOM 707 C C . LEU A 1 90 ? 18.430 14.171 3.731 1.00 96.06 90 LEU A C 1
ATOM 709 O O . LEU A 1 90 ? 18.537 14.200 4.960 1.00 96.06 90 LEU A O 1
ATOM 713 N N . LYS A 1 91 ? 17.253 14.330 3.110 1.00 95.75 91 LYS A N 1
ATOM 714 C CA . LYS A 1 91 ? 15.983 14.518 3.820 1.00 95.75 91 LYS A CA 1
ATOM 715 C C . LYS A 1 91 ? 15.648 13.312 4.700 1.00 95.75 91 LYS A C 1
ATOM 717 O O . LYS A 1 91 ? 15.321 13.492 5.872 1.00 95.75 91 LYS A O 1
ATOM 722 N N . GLN A 1 92 ? 15.800 12.099 4.170 1.00 95.38 92 GLN A N 1
ATOM 723 C CA . GLN A 1 92 ? 15.571 10.865 4.921 1.00 95.38 92 GLN A CA 1
ATOM 724 C C . GLN A 1 92 ? 16.480 10.772 6.158 1.00 95.38 92 GLN A C 1
ATOM 726 O O . GLN A 1 92 ? 16.019 10.428 7.247 1.00 95.38 92 GLN A O 1
ATOM 731 N N . GLN A 1 93 ? 17.764 11.117 6.021 1.00 97.00 93 GLN A N 1
ATOM 732 C CA . GLN A 1 93 ? 18.708 11.116 7.143 1.00 97.00 93 GLN A CA 1
ATOM 733 C C . GLN A 1 93 ? 18.340 12.147 8.218 1.00 97.00 93 GLN A C 1
ATOM 735 O O . GLN A 1 93 ? 18.459 11.861 9.411 1.00 97.00 93 GLN A O 1
ATOM 740 N N . ALA A 1 94 ? 17.869 13.332 7.823 1.00 97.31 94 ALA A N 1
ATOM 741 C CA . ALA A 1 94 ? 17.423 14.360 8.762 1.00 97.31 94 ALA A CA 1
ATOM 742 C C . ALA A 1 94 ? 16.170 13.929 9.542 1.00 97.31 94 ALA A C 1
ATOM 744 O O . ALA A 1 94 ? 16.108 14.105 10.758 1.00 97.31 94 ALA A O 1
ATOM 745 N N . GLU A 1 95 ? 15.187 13.321 8.873 1.00 95.56 95 GLU A N 1
ATOM 746 C CA . GLU A 1 95 ? 13.992 12.781 9.532 1.00 95.56 95 GLU A CA 1
ATOM 747 C C . GLU A 1 95 ? 14.349 11.667 10.514 1.00 95.56 95 GLU A C 1
ATOM 749 O O . GLU A 1 95 ? 13.917 11.712 11.664 1.00 95.56 95 GLU A O 1
ATOM 754 N N . LYS A 1 96 ? 15.218 10.732 10.111 1.00 96.50 96 LYS A N 1
ATOM 755 C CA . LYS A 1 96 ? 15.710 9.665 10.993 1.00 96.50 96 LYS A CA 1
ATOM 756 C C . LYS A 1 96 ? 16.351 10.219 12.269 1.00 96.50 96 LYS A C 1
ATOM 758 O O . LYS A 1 96 ? 16.097 9.691 13.347 1.00 96.50 96 LYS A O 1
ATOM 763 N N . LYS A 1 97 ? 17.153 11.285 12.164 1.00 95.81 97 LYS A N 1
ATOM 764 C CA . LYS A 1 97 ? 17.756 11.943 13.335 1.00 95.81 97 LYS A CA 1
ATOM 765 C C . LYS A 1 97 ? 16.708 12.575 14.246 1.00 95.81 97 LYS A C 1
ATOM 767 O O . LYS A 1 97 ? 16.767 12.341 15.446 1.00 95.81 97 LYS A O 1
ATOM 772 N N . ARG A 1 98 ? 15.716 13.282 13.689 1.00 96.88 98 ARG A N 1
ATOM 773 C CA . ARG A 1 98 ? 14.623 13.867 14.487 1.00 96.88 98 ARG A CA 1
ATOM 774 C C . ARG A 1 98 ? 13.867 12.816 15.293 1.00 96.88 98 ARG A C 1
ATOM 776 O O . ARG A 1 98 ? 13.571 13.056 16.456 1.00 96.88 98 ARG A O 1
ATOM 783 N N . TYR A 1 99 ? 13.576 11.659 14.697 1.00 94.69 99 TYR A N 1
ATOM 784 C CA . TYR A 1 99 ? 12.910 10.576 15.421 1.00 94.69 99 TYR A CA 1
ATOM 785 C C . TYR A 1 99 ? 13.792 9.996 16.525 1.00 94.69 99 TYR A C 1
ATOM 787 O O . TYR A 1 99 ? 13.305 9.808 17.628 1.00 94.69 99 TYR A O 1
ATOM 795 N N . LEU A 1 100 ? 15.087 9.777 16.275 1.00 96.31 100 LEU A N 1
ATOM 796 C CA . LEU A 1 100 ? 16.010 9.285 17.306 1.00 96.31 100 LEU A CA 1
ATOM 797 C C . LEU A 1 100 ? 16.163 10.262 18.480 1.00 96.31 100 LEU A C 1
ATOM 799 O O . LEU A 1 100 ? 16.200 9.839 19.631 1.00 96.31 100 LEU A O 1
ATOM 803 N N . GLU A 1 101 ? 16.238 11.563 18.199 1.00 95.50 101 GLU A N 1
ATOM 804 C CA . GLU A 1 101 ? 16.285 12.606 19.229 1.00 95.50 101 GLU A CA 1
ATOM 805 C C . GLU A 1 101 ? 14.974 12.676 20.017 1.00 95.50 101 GLU A C 1
ATOM 807 O O . GLU A 1 101 ? 15.002 12.798 21.238 1.00 95.50 101 GLU A O 1
ATOM 812 N N . MET A 1 102 ? 13.831 12.552 19.336 1.00 94.62 102 MET A N 1
ATOM 813 C CA . MET A 1 102 ? 12.518 12.493 19.977 1.00 94.62 102 MET A CA 1
ATOM 814 C C . MET A 1 102 ? 12.387 11.258 20.877 1.00 94.62 102 MET A C 1
ATOM 816 O O . MET A 1 102 ? 11.977 11.393 22.023 1.00 94.62 102 MET A O 1
ATOM 820 N N . GLU A 1 103 ? 12.779 10.078 20.394 1.00 91.44 103 GLU A N 1
ATOM 821 C CA . GLU A 1 103 ? 12.824 8.836 21.177 1.00 91.44 103 GLU A CA 1
ATOM 822 C C . GLU A 1 103 ? 13.693 9.004 22.430 1.00 91.44 103 GLU A C 1
ATOM 824 O O . GLU A 1 103 ? 13.274 8.660 23.535 1.00 91.44 103 GLU A O 1
ATOM 829 N N . TYR A 1 104 ? 14.881 9.599 22.287 1.00 90.69 104 TYR A N 1
ATOM 830 C CA . TYR A 1 104 ? 15.767 9.866 23.419 1.00 90.69 104 TYR A CA 1
ATOM 831 C C . TYR A 1 104 ? 15.156 10.864 24.414 1.00 90.69 104 TYR A C 1
ATOM 833 O O . TYR A 1 104 ? 15.249 10.652 25.618 1.00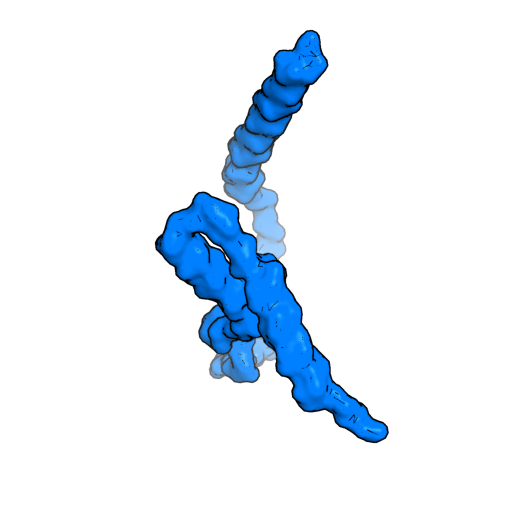 90.69 104 TYR A O 1
ATOM 841 N N . ALA A 1 105 ? 14.496 11.920 23.931 1.00 88.06 105 ALA A N 1
ATOM 842 C CA . ALA A 1 105 ? 13.834 12.917 24.773 1.00 88.06 105 ALA A CA 1
ATOM 843 C C . ALA A 1 105 ? 12.588 12.380 25.497 1.00 88.06 105 ALA A C 1
ATOM 845 O O . ALA A 1 105 ? 12.228 12.906 26.542 1.00 88.06 105 ALA A O 1
ATOM 846 N N . ILE A 1 106 ? 11.922 11.361 24.946 1.00 81.69 106 ILE A N 1
ATOM 847 C CA . ILE A 1 106 ? 10.790 10.676 25.591 1.00 81.69 106 ILE A CA 1
ATOM 848 C C . ILE A 1 106 ? 11.280 9.657 26.629 1.00 81.69 106 ILE A C 1
ATOM 850 O O . ILE A 1 106 ? 10.586 9.394 27.609 1.00 81.69 106 ILE A O 1
ATOM 854 N N . THR A 1 107 ? 12.457 9.068 26.409 1.00 81.25 107 THR A N 1
ATOM 855 C CA . THR A 1 107 ? 13.003 7.998 27.260 1.00 81.25 107 THR A CA 1
ATOM 856 C C . THR A 1 107 ? 13.841 8.525 28.440 1.00 81.25 107 THR A C 1
ATOM 858 O O . THR A 1 107 ? 14.104 7.764 29.372 1.00 81.25 107 THR A O 1
ATOM 861 N N . ALA A 1 108 ? 14.262 9.795 28.416 1.00 58.47 108 ALA A N 1
ATOM 862 C CA . ALA A 1 108 ? 15.050 10.463 29.463 1.00 58.47 108 ALA A CA 1
ATOM 863 C C . ALA A 1 108 ? 14.173 11.228 30.468 1.00 58.47 108 ALA A C 1
ATOM 865 O O . ALA A 1 108 ? 14.514 11.188 31.673 1.00 58.47 108 ALA A O 1
#

pLDDT: mean 74.77, std 14.36, range [35.75, 97.31]

Sequence (108 aa):
MWQEGNDLEEFAELNKYLTVFSGSSQEDVSYATVFWNSVTLQPPLESRLVSADISQRLKVAKNPQHCMNIACESPAPDTRCEETLQPAYLKQQAEKKRYLEMEYAITA

Secondary structure (DSSP, 8-state):
---HHHHHHHHHHHHHHHS--TTS-HHHHHHHHHHHHHTTSPPPGGG-SS-TT----SPPPP--S----TT-S-----HHHHHHHHHHHHHHHHHHHHHHHHHHHHH-

Organism: Megalops atlanticus (NCBI:txid7932)

Foldseek 3Di:
DDPVPPVVVVVVVVVVVVLDDPPDDPVVSVVVVVVVVCVPDDDPCVPPPDRPDPDDPDDDDPDPPDDPDPVPPPPDPPVVVVVVVVVVVVVVVVVVVVVVVVVVVVVD